Protein AF-A0A355AHK0-F1 (afdb_monomer_lite)

Foldseek 3Di:
DLVVVLVVVVLVVLLVLLLVLLQVCCVVQVVPLVPDDLLVQLVVSLVVSVVCQVPVLVVCVVVVDFGFDPDVVVCVVLVHDRPDGVSVSDDDDPVVSVSSSVSSNSSNVNSNVVNVVVVVVVD

Structure (mmCIF, N/CA/C/O backbone):
data_AF-A0A355AHK0-F1
#
_entry.id   AF-A0A355AHK0-F1
#
loop_
_atom_site.group_PDB
_atom_site.id
_atom_site.type_symbol
_atom_site.label_atom_id
_atom_site.label_alt_id
_atom_site.label_comp_id
_atom_site.label_asym_id
_atom_site.label_entity_id
_atom_site.label_seq_id
_atom_site.pdbx_PDB_ins_code
_atom_site.Cartn_x
_atom_site.Cartn_y
_atom_site.Cartn_z
_atom_site.occupancy
_atom_site.B_iso_or_equiv
_atom_site.auth_seq_id
_atom_site.auth_comp_id
_atom_site.auth_asym_id
_atom_site.auth_atom_id
_atom_site.pdbx_PDB_model_num
ATOM 1 N N . MET A 1 1 ? 14.091 -11.599 -16.253 1.00 60.47 1 MET A N 1
ATOM 2 C CA . MET A 1 1 ? 14.505 -11.401 -14.846 1.00 60.47 1 MET A CA 1
ATOM 3 C C . MET A 1 1 ? 14.131 -9.999 -14.378 1.00 60.47 1 MET A C 1
ATOM 5 O O . MET A 1 1 ? 13.458 -9.869 -13.364 1.00 60.47 1 MET A O 1
ATOM 9 N N . ASP A 1 2 ? 14.444 -8.980 -15.174 1.00 68.19 2 ASP A N 1
ATOM 10 C CA . ASP A 1 2 ? 14.234 -7.554 -14.865 1.00 68.19 2 ASP A CA 1
ATOM 11 C C . ASP A 1 2 ? 12.769 -7.199 -14.562 1.00 68.19 2 ASP A C 1
ATOM 13 O O . ASP A 1 2 ? 12.473 -6.517 -13.586 1.00 68.19 2 ASP A O 1
ATOM 17 N N . LEU A 1 3 ? 11.826 -7.773 -15.318 1.00 71.81 3 LEU A N 1
ATOM 18 C CA . LEU A 1 3 ? 10.391 -7.603 -15.073 1.00 71.81 3 LEU A CA 1
ATOM 19 C C . LEU A 1 3 ? 9.956 -8.104 -13.685 1.00 71.81 3 LEU A C 1
ATOM 21 O O . LEU A 1 3 ? 9.159 -7.466 -13.005 1.00 71.81 3 LEU A O 1
ATOM 25 N N . ILE A 1 4 ? 10.486 -9.256 -13.263 1.00 78.19 4 ILE A N 1
ATOM 26 C CA . ILE A 1 4 ? 10.166 -9.864 -11.966 1.00 78.19 4 ILE A CA 1
ATOM 27 C C . ILE A 1 4 ? 10.700 -8.975 -10.845 1.00 78.19 4 ILE A C 1
ATOM 29 O O . ILE A 1 4 ? 9.992 -8.743 -9.871 1.00 78.19 4 ILE A O 1
ATOM 33 N N . ILE A 1 5 ? 11.910 -8.431 -11.004 1.00 79.56 5 ILE A N 1
ATOM 34 C CA . ILE A 1 5 ? 12.508 -7.499 -10.041 1.00 79.56 5 ILE A CA 1
ATOM 35 C C . ILE A 1 5 ? 11.631 -6.250 -9.892 1.00 79.56 5 ILE A C 1
ATOM 37 O O . ILE A 1 5 ? 11.339 -5.853 -8.765 1.00 79.56 5 ILE A O 1
ATOM 41 N N . LEU A 1 6 ? 11.138 -5.683 -10.999 1.00 79.31 6 LEU A N 1
ATOM 42 C CA . LEU A 1 6 ? 10.240 -4.525 -10.973 1.00 79.31 6 LEU A CA 1
ATOM 43 C C . LEU A 1 6 ? 8.935 -4.820 -10.216 1.00 79.31 6 LEU A C 1
ATOM 45 O O . LEU A 1 6 ? 8.525 -4.037 -9.360 1.00 79.31 6 LEU A O 1
ATOM 49 N N . TYR A 1 7 ? 8.309 -5.974 -10.470 1.00 83.62 7 TYR A N 1
ATOM 50 C CA . TYR A 1 7 ? 7.094 -6.383 -9.758 1.00 83.62 7 TYR A CA 1
ATOM 51 C C . TYR A 1 7 ? 7.339 -6.695 -8.278 1.00 83.62 7 TYR A C 1
ATOM 53 O O . TYR A 1 7 ? 6.515 -6.332 -7.439 1.00 83.62 7 TYR A O 1
ATOM 61 N N . LEU A 1 8 ? 8.457 -7.337 -7.932 1.00 85.38 8 LEU A N 1
ATOM 62 C CA . LEU A 1 8 ? 8.828 -7.599 -6.539 1.00 85.38 8 LEU A CA 1
ATOM 63 C C . LEU A 1 8 ? 9.077 -6.297 -5.777 1.00 85.38 8 LEU A C 1
ATOM 65 O O . LEU A 1 8 ? 8.595 -6.143 -4.655 1.00 85.38 8 LEU A O 1
ATOM 69 N N . PHE A 1 9 ? 9.773 -5.347 -6.401 1.00 84.62 9 PHE A N 1
ATOM 70 C CA . PHE A 1 9 ? 10.002 -4.024 -5.834 1.00 84.62 9 PHE A CA 1
ATOM 71 C C . PHE A 1 9 ? 8.684 -3.274 -5.624 1.00 84.62 9 PHE A C 1
ATOM 73 O O . PHE A 1 9 ? 8.429 -2.754 -4.540 1.00 84.62 9 PHE A O 1
ATOM 80 N N . TYR A 1 10 ? 7.797 -3.303 -6.618 1.00 86.44 10 TYR A N 1
ATOM 81 C CA . TYR A 1 10 ? 6.465 -2.723 -6.504 1.00 86.44 10 TYR A CA 1
ATOM 82 C C . TYR A 1 10 ? 5.650 -3.343 -5.352 1.00 86.44 10 TYR A C 1
ATOM 84 O O . TYR A 1 10 ? 5.115 -2.619 -4.510 1.00 86.44 10 TYR A O 1
ATOM 92 N N . ILE A 1 11 ? 5.598 -4.679 -5.255 1.00 89.69 11 ILE A N 1
ATOM 93 C CA . ILE A 1 11 ? 4.914 -5.379 -4.153 1.00 89.69 11 ILE A CA 1
ATOM 94 C C . ILE A 1 11 ? 5.499 -4.948 -2.806 1.00 89.69 11 ILE A C 1
ATOM 96 O O . ILE A 1 11 ? 4.754 -4.697 -1.859 1.00 89.69 11 ILE A O 1
ATOM 100 N N . TRP A 1 12 ? 6.822 -4.826 -2.717 1.00 90.25 12 TRP A N 1
ATOM 101 C CA . TRP A 1 12 ? 7.500 -4.386 -1.504 1.00 90.25 12 TRP A CA 1
ATOM 102 C C . TRP A 1 12 ? 7.095 -2.961 -1.093 1.00 90.25 12 TRP A C 1
ATOM 104 O O . TRP A 1 12 ? 6.759 -2.739 0.073 1.00 90.25 12 TRP A O 1
ATOM 114 N N . ILE A 1 13 ? 7.016 -2.022 -2.046 1.00 89.94 13 ILE A N 1
ATOM 115 C CA . ILE A 1 13 ? 6.509 -0.661 -1.798 1.00 89.94 13 ILE A CA 1
ATOM 116 C C . ILE A 1 13 ? 5.076 -0.716 -1.254 1.00 89.94 13 ILE A C 1
ATOM 118 O O . ILE A 1 13 ? 4.786 -0.074 -0.239 1.00 89.94 13 ILE A O 1
ATOM 122 N N . VAL A 1 14 ? 4.187 -1.491 -1.885 1.00 92.25 14 VAL A N 1
ATOM 123 C CA . VAL A 1 14 ? 2.790 -1.630 -1.440 1.00 92.25 14 VAL A CA 1
ATOM 124 C C . VAL A 1 14 ? 2.719 -2.179 -0.015 1.00 92.25 14 VAL A C 1
ATOM 126 O O . VAL A 1 14 ? 1.966 -1.650 0.801 1.00 92.25 14 VAL A O 1
ATOM 129 N N . LEU A 1 15 ? 3.506 -3.207 0.313 1.00 94.25 15 LEU A N 1
ATOM 130 C CA . LEU A 1 15 ? 3.514 -3.823 1.644 1.00 94.25 15 LEU A CA 1
ATOM 131 C C . LEU A 1 15 ? 3.957 -2.842 2.736 1.00 94.25 15 LEU A C 1
ATOM 133 O O . LEU A 1 15 ? 3.340 -2.790 3.803 1.00 94.25 15 LEU A O 1
ATOM 137 N N . ILE A 1 16 ? 4.985 -2.038 2.464 1.00 94.25 16 ILE A N 1
ATOM 138 C CA . ILE A 1 16 ? 5.461 -1.012 3.398 1.00 94.25 16 ILE A CA 1
ATOM 139 C C . ILE A 1 16 ? 4.386 0.045 3.636 1.00 94.25 16 ILE A C 1
ATOM 141 O O . ILE A 1 16 ? 4.061 0.354 4.785 1.00 94.25 16 ILE A O 1
ATOM 145 N N . HIS A 1 17 ? 3.785 0.568 2.568 1.00 94.69 17 HIS A N 1
ATOM 146 C CA . HIS A 1 17 ? 2.722 1.561 2.703 1.00 94.69 17 HIS A CA 1
ATOM 147 C C . HIS A 1 17 ? 1.506 0.967 3.411 1.00 94.69 17 HIS A C 1
ATOM 149 O O . HIS A 1 17 ? 0.933 1.616 4.283 1.00 94.69 17 HIS A O 1
ATOM 155 N N . ALA A 1 18 ? 1.159 -0.290 3.127 1.00 96.25 18 ALA A N 1
ATOM 156 C CA . ALA A 1 18 ? 0.078 -0.986 3.806 1.00 96.25 18 ALA A CA 1
ATOM 157 C C . ALA A 1 18 ? 0.327 -1.081 5.319 1.00 96.25 18 ALA A C 1
ATOM 159 O O . ALA A 1 18 ? -0.594 -0.833 6.107 1.00 96.25 18 ALA A O 1
ATOM 160 N N . PHE A 1 19 ? 1.558 -1.380 5.739 1.00 96.50 19 PHE A N 1
ATOM 161 C CA . PHE A 1 19 ? 1.940 -1.367 7.150 1.00 96.50 19 PHE A CA 1
ATOM 162 C C . PHE A 1 19 ? 1.719 0.017 7.775 1.00 96.50 19 PHE A C 1
ATOM 164 O O . PHE A 1 19 ? 0.971 0.138 8.750 1.00 96.50 19 PHE A O 1
ATOM 171 N N . PHE A 1 20 ? 2.307 1.067 7.191 1.00 96.00 20 PHE A N 1
ATOM 172 C CA . PHE A 1 20 ? 2.220 2.425 7.736 1.00 96.00 20 PHE A CA 1
ATOM 173 C C . PHE A 1 20 ? 0.786 2.960 7.762 1.00 96.00 20 PHE A C 1
ATOM 175 O O . PHE A 1 20 ? 0.363 3.520 8.775 1.00 96.00 20 PHE A O 1
ATOM 182 N N . ILE A 1 21 ? 0.013 2.740 6.697 1.00 96.25 21 ILE A N 1
ATOM 183 C CA . ILE A 1 21 ? -1.404 3.112 6.611 1.00 96.25 21 ILE A CA 1
ATOM 184 C C . ILE A 1 21 ? -2.200 2.421 7.720 1.00 96.25 21 ILE A C 1
ATOM 186 O O . ILE A 1 21 ? -2.959 3.077 8.435 1.00 96.25 21 ILE A O 1
ATOM 190 N N . GLY A 1 22 ? -1.999 1.112 7.903 1.00 96.56 22 GLY A N 1
ATOM 191 C CA . GLY A 1 22 ? -2.672 0.337 8.942 1.00 96.56 22 GLY A CA 1
ATOM 192 C C . GLY A 1 22 ? -2.368 0.859 10.345 1.00 96.56 22 GLY A C 1
ATOM 193 O O . GLY A 1 22 ? -3.289 1.170 11.104 1.00 96.56 22 GLY A O 1
ATOM 194 N N . VAL A 1 23 ? -1.083 0.997 10.679 1.00 96.75 23 VAL A N 1
ATOM 195 C CA . VAL A 1 23 ? -0.638 1.478 11.996 1.00 96.75 23 VAL A CA 1
ATOM 196 C C . VAL A 1 23 ? -1.129 2.899 12.265 1.00 96.75 23 VAL A C 1
ATOM 198 O O . VAL A 1 23 ? -1.660 3.164 13.345 1.00 96.75 23 VAL A O 1
ATOM 201 N N . SER A 1 24 ? -1.021 3.799 11.288 1.00 96.75 24 SER A N 1
ATOM 202 C CA . SER A 1 24 ? -1.416 5.204 11.446 1.00 96.75 24 SER A CA 1
ATOM 203 C C . SER A 1 24 ? -2.929 5.336 11.618 1.00 96.75 24 SER A C 1
ATOM 205 O O . SER A 1 24 ? -3.397 5.968 12.566 1.00 96.75 24 SER A O 1
ATOM 207 N N . ALA A 1 25 ? -3.714 4.667 10.767 1.00 96.62 25 ALA A N 1
ATOM 208 C CA . ALA A 1 25 ? -5.171 4.727 10.832 1.00 96.62 25 ALA A CA 1
ATOM 209 C C . ALA A 1 25 ? -5.715 4.174 12.158 1.00 96.62 25 ALA A C 1
ATOM 211 O O . ALA A 1 25 ? -6.635 4.754 12.737 1.00 96.62 25 ALA A O 1
ATOM 212 N N . PHE A 1 26 ? -5.144 3.080 12.672 1.00 97.00 26 PHE A N 1
ATOM 213 C CA . PHE A 1 26 ? -5.556 2.521 13.961 1.00 97.00 26 PHE A CA 1
ATOM 214 C C . PHE A 1 26 ? -5.014 3.299 15.164 1.00 97.00 26 PHE A C 1
ATOM 216 O O . PHE A 1 26 ? -5.692 3.348 16.189 1.00 97.00 26 PHE A O 1
ATOM 223 N N . SER A 1 27 ? -3.863 3.961 15.049 1.00 94.62 27 SER A N 1
ATOM 224 C CA . SER A 1 27 ? -3.375 4.871 16.094 1.00 94.62 27 SER A CA 1
ATOM 225 C C . SER A 1 27 ? -4.304 6.074 16.270 1.00 94.62 27 SER A C 1
ATOM 227 O O . SER A 1 27 ? -4.626 6.437 17.399 1.00 94.62 27 SER A O 1
ATOM 229 N N . ILE A 1 28 ? -4.797 6.647 15.167 1.00 95.94 28 ILE A N 1
ATOM 230 C CA . ILE A 1 28 ? -5.661 7.838 15.201 1.00 95.94 28 ILE A CA 1
ATOM 231 C C . ILE A 1 28 ? -7.127 7.460 15.478 1.00 95.94 28 ILE A C 1
ATOM 233 O O . ILE A 1 28 ? -7.784 8.066 16.324 1.00 95.94 28 ILE A O 1
ATOM 237 N N . TRP A 1 29 ? -7.657 6.436 14.797 1.00 96.81 29 TRP A N 1
ATOM 238 C CA . TRP A 1 29 ? -9.091 6.105 14.806 1.00 96.81 29 TRP A CA 1
ATOM 239 C C . TRP A 1 29 ? -9.422 4.698 15.324 1.00 96.81 29 TRP A C 1
ATOM 241 O O . TRP A 1 29 ? -10.552 4.235 15.147 1.00 96.81 29 TRP A O 1
ATOM 251 N N . GLY A 1 30 ? -8.497 4.004 15.995 1.00 93.44 30 GLY A N 1
ATOM 252 C CA . GLY A 1 30 ? -8.651 2.592 16.380 1.00 93.44 30 GLY A CA 1
ATOM 253 C C . GLY A 1 30 ? -9.953 2.258 17.118 1.00 93.44 30 GLY A C 1
ATOM 254 O O . GLY A 1 30 ? -10.629 1.293 16.754 1.00 93.44 30 GLY A O 1
ATOM 255 N N . LYS A 1 31 ? -10.386 3.104 18.070 1.00 93.75 31 LYS A N 1
ATOM 256 C CA . LYS A 1 31 ? -11.664 2.933 18.803 1.00 93.75 31 LYS A CA 1
ATOM 257 C C . LYS A 1 31 ? -12.874 2.880 17.865 1.00 93.75 31 LYS A C 1
ATOM 259 O O . LYS A 1 31 ? -13.801 2.102 18.086 1.00 93.75 31 LYS A O 1
ATOM 264 N N . THR A 1 32 ? -12.869 3.714 16.829 1.00 95.19 32 THR A N 1
ATOM 265 C CA . THR A 1 32 ? -13.949 3.818 15.842 1.00 95.19 32 THR A CA 1
ATOM 266 C C . THR A 1 32 ? -13.852 2.701 14.808 1.00 95.19 32 THR A C 1
ATOM 268 O O . THR A 1 32 ? -14.869 2.105 14.452 1.00 95.19 32 THR A O 1
ATOM 271 N N . LEU A 1 33 ? -12.641 2.384 14.344 1.00 94.62 33 LEU A N 1
ATOM 272 C CA . LEU A 1 33 ? -12.408 1.372 13.312 1.00 94.62 33 LEU A CA 1
ATOM 273 C C . LEU A 1 33 ? -12.741 -0.046 13.791 1.00 94.62 33 LEU A C 1
ATOM 275 O O . LEU A 1 33 ? -13.295 -0.823 13.019 1.00 94.62 33 LEU A O 1
ATOM 279 N N . ILE A 1 34 ? -12.494 -0.375 15.063 1.00 93.62 34 ILE A N 1
ATOM 280 C CA . ILE A 1 34 ? -12.828 -1.698 15.626 1.00 93.62 34 ILE A CA 1
ATOM 281 C C . ILE A 1 34 ? -14.336 -1.957 15.662 1.00 93.62 34 ILE A C 1
ATOM 283 O O . ILE A 1 34 ? -14.761 -3.100 15.514 1.00 93.62 34 ILE A O 1
ATOM 287 N N . LYS A 1 35 ? -15.145 -0.907 15.833 1.00 93.56 35 LYS A N 1
ATOM 288 C CA . LYS A 1 35 ? -16.611 -1.015 15.861 1.00 93.56 35 LYS A CA 1
ATOM 289 C C . LYS A 1 35 ? -17.227 -1.144 14.465 1.00 93.56 35 LYS A C 1
ATOM 291 O O . LYS A 1 35 ? -18.413 -1.442 14.349 1.00 93.56 35 LYS A O 1
ATOM 296 N N . LYS A 1 36 ? -16.461 -0.890 13.399 1.00 94.38 36 LYS A N 1
ATOM 297 C CA . LYS A 1 36 ? -16.932 -1.007 12.014 1.00 94.38 36 LYS A CA 1
ATOM 298 C C . LYS A 1 36 ? -16.720 -2.428 11.487 1.00 94.38 36 LYS A C 1
ATOM 300 O O . LYS A 1 36 ? -15.802 -3.139 11.884 1.00 94.38 36 LYS A O 1
ATOM 305 N N . THR A 1 37 ? -17.555 -2.828 10.530 1.00 95.25 37 THR A N 1
ATOM 306 C CA . THR A 1 37 ? -17.398 -4.092 9.797 1.00 95.25 37 THR A CA 1
ATOM 307 C C . THR A 1 37 ? -16.056 -4.130 9.066 1.00 95.25 37 THR A C 1
ATOM 309 O O . THR A 1 37 ? -15.718 -3.159 8.385 1.00 95.25 37 THR A O 1
ATOM 312 N N . ALA A 1 38 ? -15.340 -5.256 9.143 1.00 93.69 38 ALA A N 1
ATOM 313 C CA . ALA A 1 38 ? -13.986 -5.404 8.598 1.00 93.69 38 ALA A CA 1
ATOM 314 C C . ALA A 1 38 ? -13.871 -4.962 7.130 1.00 93.69 38 ALA A C 1
ATOM 316 O O . ALA A 1 38 ? -12.998 -4.167 6.804 1.00 93.69 38 ALA A O 1
ATOM 317 N N . TRP A 1 39 ? -14.803 -5.388 6.273 1.00 95.75 39 TRP A N 1
ATOM 318 C CA . TRP A 1 39 ? -14.825 -5.039 4.848 1.00 95.75 39 TRP A CA 1
ATOM 319 C C . TRP A 1 39 ? -14.801 -3.517 4.597 1.00 95.75 39 TRP A C 1
ATOM 321 O O . TRP A 1 39 ? -14.021 -3.037 3.780 1.00 95.75 39 TRP A O 1
ATOM 331 N N . LYS A 1 40 ? -15.594 -2.739 5.352 1.00 96.06 40 LYS A N 1
ATOM 332 C CA . LYS A 1 40 ? -15.642 -1.271 5.216 1.00 96.06 40 LYS A CA 1
ATOM 333 C C . LYS A 1 40 ? -14.308 -0.628 5.587 1.00 96.06 40 LYS A C 1
ATOM 335 O O . LYS A 1 40 ? -13.909 0.351 4.968 1.00 96.06 40 LYS A O 1
ATOM 340 N N . VAL A 1 41 ? -13.628 -1.167 6.600 1.00 96.31 41 VAL A N 1
ATOM 341 C CA . VAL A 1 41 ? -12.303 -0.682 7.005 1.00 96.31 41 VAL A CA 1
ATOM 342 C C . VAL A 1 41 ? -11.264 -1.045 5.948 1.00 96.31 41 VAL A C 1
ATOM 344 O O . VAL A 1 41 ? -10.472 -0.192 5.578 1.00 96.31 41 VAL A O 1
ATOM 347 N N . ILE A 1 42 ? -11.307 -2.265 5.411 1.00 97.19 42 ILE A N 1
ATOM 348 C CA . ILE A 1 42 ? -10.403 -2.713 4.342 1.00 97.19 42 ILE A CA 1
ATOM 349 C C . ILE A 1 42 ? -10.515 -1.800 3.120 1.00 97.19 42 ILE A C 1
ATOM 351 O O . ILE A 1 42 ? -9.490 -1.322 2.638 1.00 97.19 42 ILE A O 1
ATOM 355 N N . LEU A 1 43 ? -11.732 -1.487 2.663 1.00 96.25 43 LEU A N 1
ATOM 356 C CA . LEU A 1 43 ? -11.914 -0.526 1.573 1.00 96.25 43 LEU A CA 1
ATOM 357 C C . LEU A 1 43 ? -11.336 0.844 1.889 1.00 96.25 43 LEU A C 1
ATOM 359 O O . LEU A 1 43 ? -10.639 1.419 1.059 1.00 96.25 43 LEU A O 1
ATOM 363 N N . LEU A 1 44 ? -11.630 1.368 3.079 1.00 96.38 44 LEU A N 1
ATOM 364 C CA . LEU A 1 44 ? -11.141 2.676 3.491 1.00 96.38 44 LEU A CA 1
ATOM 365 C C . LEU A 1 44 ? -9.607 2.725 3.458 1.00 96.38 44 LEU A C 1
ATOM 367 O O . LEU A 1 44 ? -9.044 3.706 2.989 1.00 96.38 44 LEU A O 1
ATOM 371 N N . LEU A 1 45 ? -8.939 1.659 3.912 1.00 95.88 45 LEU A N 1
ATOM 372 C CA . LEU A 1 45 ? -7.476 1.542 3.896 1.00 95.88 45 LEU A CA 1
ATOM 373 C C . LEU A 1 45 ? -6.912 1.254 2.495 1.00 95.88 45 LEU A C 1
ATOM 375 O O . LEU A 1 45 ? -5.740 1.514 2.247 1.00 95.88 45 LEU A O 1
ATOM 379 N N . THR A 1 46 ? -7.737 0.764 1.570 1.00 95.38 46 THR A N 1
ATOM 380 C CA . THR A 1 46 ? -7.358 0.541 0.167 1.00 95.38 46 THR A CA 1
ATOM 381 C C . THR A 1 46 ? -7.237 1.862 -0.594 1.00 95.38 46 THR A C 1
ATOM 383 O O . THR A 1 46 ? -6.360 2.001 -1.437 1.00 95.38 46 THR A O 1
ATOM 386 N N . ILE A 1 47 ? -8.061 2.864 -0.274 1.00 93.75 47 ILE A N 1
ATOM 387 C CA . ILE A 1 47 ? -8.040 4.183 -0.933 1.00 93.75 47 ILE A CA 1
ATOM 388 C C . ILE A 1 47 ? -6.632 4.818 -0.941 1.00 93.75 47 ILE A C 1
ATOM 390 O O . ILE A 1 47 ? -6.134 5.110 -2.027 1.00 93.75 47 ILE A O 1
ATOM 394 N N . PRO A 1 48 ? -5.938 5.007 0.200 1.00 92.69 48 PRO A N 1
ATOM 395 C CA . PRO A 1 48 ? -4.582 5.563 0.202 1.00 92.69 48 PRO A CA 1
ATOM 396 C C . PRO A 1 48 ? -3.547 4.678 -0.513 1.00 92.69 48 PRO A C 1
ATOM 398 O O . PRO A 1 48 ? -2.557 5.203 -1.015 1.00 92.69 48 PRO A O 1
ATOM 401 N N . LEU A 1 49 ? -3.776 3.363 -0.613 1.00 92.19 49 LEU A N 1
ATOM 402 C CA . LEU A 1 49 ? -2.933 2.471 -1.417 1.00 92.19 49 LEU A CA 1
ATOM 403 C C . LEU A 1 49 ? -3.153 2.665 -2.917 1.00 92.19 49 LEU A C 1
ATOM 405 O O . LEU A 1 49 ? -2.198 2.577 -3.671 1.00 92.19 49 LEU A O 1
ATOM 409 N N . VAL A 1 50 ? -4.367 2.992 -3.359 1.00 90.88 50 VAL A N 1
ATOM 410 C CA . VAL A 1 50 ? -4.604 3.389 -4.756 1.00 90.88 50 VAL A CA 1
ATOM 411 C C . VAL A 1 50 ? -3.880 4.700 -5.060 1.00 90.88 50 VAL A C 1
ATOM 413 O O . VAL A 1 50 ? -3.299 4.845 -6.132 1.00 90.88 50 VAL A O 1
ATOM 416 N N . PHE A 1 51 ? -3.851 5.637 -4.105 1.00 89.38 51 PHE A N 1
ATOM 417 C CA . PHE A 1 51 ? -3.108 6.887 -4.272 1.00 89.38 51 PHE A CA 1
ATOM 418 C C . PHE A 1 51 ? -1.599 6.679 -4.459 1.00 89.38 51 PHE A C 1
ATOM 420 O O . PHE A 1 51 ? -0.974 7.507 -5.119 1.00 89.38 51 PHE A O 1
ATOM 427 N N . LEU A 1 52 ? -1.034 5.574 -3.949 1.00 87.44 52 LEU A N 1
ATOM 428 C CA . LEU A 1 52 ? 0.368 5.189 -4.154 1.00 87.44 52 LEU A CA 1
ATOM 429 C C . LEU A 1 52 ? 0.769 5.256 -5.627 1.00 87.44 52 LEU A C 1
ATOM 431 O O . LEU A 1 52 ? 1.834 5.782 -5.938 1.00 87.44 52 LEU A O 1
ATOM 435 N N . GLU A 1 53 ? -0.105 4.800 -6.526 1.00 82.38 53 GLU A N 1
ATOM 436 C CA . GLU A 1 53 ? 0.141 4.736 -7.976 1.00 82.38 53 GLU A CA 1
ATOM 437 C C . GLU A 1 53 ? 0.463 6.073 -8.616 1.00 82.38 53 GLU A C 1
ATOM 439 O O . GLU A 1 53 ? 1.200 6.134 -9.596 1.00 82.38 53 GLU A O 1
ATOM 444 N N . PHE A 1 54 ? -0.041 7.158 -8.041 1.00 83.38 54 PHE A N 1
ATOM 445 C CA . PHE A 1 54 ? 0.169 8.481 -8.604 1.00 83.38 54 PHE A CA 1
ATOM 446 C C . PHE A 1 54 ? 1.495 9.111 -8.171 1.00 83.38 54 PHE A C 1
ATOM 448 O O . PHE A 1 54 ? 1.932 10.064 -8.810 1.00 83.38 54 PHE A O 1
ATOM 455 N N . TYR A 1 55 ? 2.148 8.605 -7.117 1.00 85.00 55 TYR A N 1
ATOM 456 C CA . TYR A 1 55 ? 3.368 9.225 -6.585 1.00 85.00 55 TYR A CA 1
ATOM 457 C C . TYR A 1 55 ? 4.579 8.300 -6.470 1.00 85.00 55 TYR A C 1
ATOM 459 O O . TYR A 1 55 ? 5.698 8.813 -6.409 1.00 85.00 55 TYR A O 1
ATOM 467 N N . TRP A 1 56 ? 4.423 6.971 -6.474 1.00 84.25 56 TRP A N 1
ATOM 468 C CA . TRP A 1 56 ? 5.579 6.084 -6.300 1.00 84.25 56 TRP A CA 1
ATOM 469 C C . TRP A 1 56 ? 6.549 6.157 -7.489 1.00 84.25 56 TRP A C 1
ATOM 471 O O . TRP A 1 56 ? 7.754 6.190 -7.262 1.00 84.25 56 TRP A O 1
ATOM 481 N N . ILE A 1 57 ? 6.058 6.270 -8.733 1.00 83.31 57 ILE A N 1
ATOM 482 C CA . ILE A 1 57 ? 6.921 6.418 -9.921 1.00 83.31 57 ILE A CA 1
ATOM 483 C C . ILE A 1 57 ? 7.745 7.717 -9.838 1.00 83.31 57 ILE A C 1
ATOM 485 O O . ILE A 1 57 ? 8.974 7.628 -9.892 1.00 83.31 57 ILE A O 1
ATOM 489 N N . PRO A 1 58 ? 7.144 8.915 -9.645 1.00 82.25 58 PRO A N 1
ATOM 490 C CA . PRO A 1 58 ? 7.913 10.138 -9.401 1.00 82.25 58 PRO A CA 1
ATOM 491 C C . PRO A 1 58 ? 8.924 10.009 -8.256 1.00 82.25 58 PRO A C 1
ATOM 493 O O . PRO A 1 58 ? 10.049 10.488 -8.370 1.00 82.25 58 PRO A O 1
ATOM 496 N N . PHE A 1 59 ? 8.551 9.337 -7.166 1.00 83.25 59 PHE A N 1
ATOM 497 C CA . PHE A 1 59 ? 9.427 9.158 -6.012 1.00 83.25 59 PHE A CA 1
ATOM 498 C C . PHE A 1 59 ? 10.647 8.280 -6.330 1.00 83.25 59 PHE A C 1
ATOM 500 O O . PHE A 1 59 ? 11.778 8.654 -6.032 1.00 83.25 59 PHE A O 1
ATOM 507 N N . VAL A 1 60 ? 10.440 7.144 -6.997 1.00 81.19 60 VAL A N 1
ATOM 508 C CA . VAL A 1 60 ? 11.511 6.223 -7.411 1.00 81.19 60 VAL A CA 1
ATOM 509 C C . VAL A 1 60 ? 12.455 6.885 -8.422 1.00 81.19 60 VAL A C 1
ATOM 511 O O . VAL A 1 60 ? 13.667 6.679 -8.349 1.00 81.19 60 VAL A O 1
ATOM 514 N N . LYS A 1 61 ? 11.932 7.766 -9.288 1.00 79.25 61 LYS A N 1
ATOM 515 C CA . LYS A 1 61 ? 12.750 8.617 -10.170 1.00 79.25 61 LYS A CA 1
ATOM 516 C C . LYS A 1 61 ? 13.650 9.576 -9.396 1.00 79.25 61 LYS A C 1
ATOM 518 O O . LYS A 1 61 ? 14.827 9.688 -9.725 1.00 79.25 61 LYS A O 1
ATOM 523 N N . ILE A 1 62 ? 13.120 10.249 -8.370 1.00 84.44 62 ILE A N 1
ATOM 524 C CA . ILE A 1 62 ? 13.903 11.161 -7.514 1.00 84.44 62 ILE A CA 1
ATOM 525 C C . ILE A 1 62 ? 15.031 10.406 -6.801 1.00 84.44 62 ILE A C 1
ATOM 527 O O . ILE A 1 62 ? 16.126 10.939 -6.652 1.00 84.44 62 ILE A O 1
ATOM 531 N N . LEU A 1 63 ? 14.793 9.152 -6.412 1.00 82.81 63 LEU A N 1
ATOM 532 C CA . LEU A 1 63 ? 15.814 8.287 -5.814 1.00 82.81 63 LEU A CA 1
ATOM 533 C C . LEU A 1 63 ? 16.878 7.796 -6.814 1.00 82.81 63 LEU A C 1
ATOM 535 O O . LEU A 1 63 ? 17.798 7.086 -6.414 1.00 82.81 63 LEU A O 1
ATOM 539 N N . GLY A 1 64 ? 16.769 8.154 -8.097 1.00 81.31 64 GLY A N 1
ATOM 540 C CA . GLY A 1 64 ? 17.723 7.764 -9.134 1.00 81.31 64 GLY A CA 1
ATOM 541 C C . GLY A 1 64 ? 17.649 6.286 -9.515 1.00 81.31 64 GLY A C 1
ATOM 542 O O . GLY A 1 64 ? 18.581 5.768 -10.126 1.00 81.31 64 GLY A O 1
ATOM 543 N N . PHE A 1 65 ? 16.566 5.589 -9.163 1.00 80.12 65 PHE A N 1
ATOM 544 C CA . PHE A 1 65 ? 16.413 4.182 -9.511 1.00 80.12 65 PHE A CA 1
ATOM 545 C C . PHE A 1 65 ? 16.075 4.051 -10.999 1.00 80.12 65 PHE A C 1
ATOM 547 O O . PHE A 1 65 ? 15.047 4.537 -11.480 1.00 80.12 65 PHE A O 1
ATOM 554 N N . GLN A 1 66 ? 16.964 3.390 -11.731 1.00 82.00 66 GLN A N 1
ATOM 555 C CA . GLN A 1 66 ? 16.839 3.154 -13.161 1.00 82.00 66 GLN A CA 1
ATOM 556 C C . GLN A 1 66 ? 16.952 1.656 -13.420 1.00 82.00 66 GLN A C 1
ATOM 558 O O . GLN A 1 66 ? 17.860 1.003 -12.905 1.00 82.00 66 GLN A O 1
ATOM 563 N N . LEU A 1 67 ? 16.020 1.116 -14.202 1.00 82.19 67 LEU A N 1
ATOM 564 C CA . LEU A 1 67 ? 16.011 -0.288 -14.587 1.00 82.19 67 LEU A CA 1
ATOM 565 C C . LEU A 1 67 ? 15.948 -0.371 -16.109 1.00 82.19 67 LEU A C 1
ATOM 567 O O . LEU A 1 67 ? 14.918 -0.067 -16.703 1.00 82.19 67 LEU A O 1
ATOM 571 N N . TYR A 1 68 ? 17.045 -0.794 -16.724 1.00 85.06 68 TYR A N 1
ATOM 572 C CA . TYR A 1 68 ? 17.137 -1.021 -18.164 1.00 85.06 68 TYR A CA 1
ATOM 573 C C . TYR A 1 68 ? 17.100 -2.521 -18.458 1.00 85.06 68 TYR A C 1
ATOM 575 O O . TYR A 1 68 ? 17.360 -3.340 -17.572 1.00 85.06 68 TYR A O 1
ATOM 583 N N . THR A 1 69 ? 16.768 -2.889 -19.693 1.00 83.12 69 THR A N 1
ATOM 584 C CA . THR A 1 69 ? 16.859 -4.275 -20.156 1.00 83.12 69 THR A CA 1
ATOM 585 C C . THR A 1 69 ? 17.384 -4.319 -21.580 1.00 83.12 69 THR A C 1
ATOM 587 O O . THR A 1 69 ? 16.949 -3.550 -22.433 1.00 83.12 69 THR A O 1
ATOM 590 N N . ASP A 1 70 ? 18.276 -5.270 -21.837 1.00 86.00 70 ASP A N 1
ATOM 591 C CA . ASP A 1 70 ? 18.739 -5.608 -23.184 1.00 86.00 70 ASP A CA 1
ATOM 592 C C . ASP A 1 70 ? 18.007 -6.844 -23.731 1.00 86.00 70 ASP A C 1
ATOM 594 O O . ASP A 1 70 ? 18.360 -7.374 -24.784 1.00 86.00 70 ASP A O 1
ATOM 598 N N . ASN A 1 71 ? 16.994 -7.349 -23.011 1.00 86.62 71 ASN A N 1
ATOM 599 C CA . ASN A 1 71 ? 16.248 -8.526 -23.435 1.00 86.62 71 ASN A CA 1
ATOM 600 C C . ASN A 1 71 ? 15.310 -8.170 -24.608 1.00 86.62 71 ASN A C 1
ATOM 602 O O . ASN A 1 71 ? 14.322 -7.458 -24.395 1.00 86.62 71 ASN A O 1
ATOM 606 N N . PRO A 1 72 ? 15.538 -8.714 -25.819 1.00 87.00 72 PRO A N 1
ATOM 607 C CA . PRO A 1 72 ? 14.769 -8.351 -27.006 1.00 87.00 72 PRO A CA 1
ATOM 608 C C . PRO A 1 72 ? 13.280 -8.707 -26.893 1.00 87.00 72 PRO A C 1
ATOM 610 O O . PRO A 1 72 ? 12.444 -7.984 -27.428 1.00 87.00 72 PRO A O 1
ATOM 613 N N . GLU A 1 73 ? 12.915 -9.760 -26.155 1.00 86.00 73 GLU A N 1
ATOM 614 C CA . GLU A 1 73 ? 11.508 -10.123 -25.934 1.00 86.00 73 GLU A CA 1
ATOM 615 C C . GLU A 1 73 ? 10.775 -9.059 -25.111 1.00 86.00 73 GLU A C 1
ATOM 617 O O . GLU A 1 73 ? 9.621 -8.735 -25.393 1.00 86.00 73 GLU A O 1
ATOM 622 N N . LEU A 1 74 ? 11.448 -8.483 -24.109 1.00 80.88 74 LEU A N 1
ATOM 623 C CA . LEU A 1 74 ? 10.887 -7.413 -23.285 1.00 80.88 74 LEU A CA 1
ATOM 624 C C . LEU A 1 74 ? 10.796 -6.099 -24.058 1.00 80.88 74 LEU A C 1
ATOM 626 O O . LEU A 1 74 ? 9.777 -5.414 -23.957 1.00 80.88 74 LEU A O 1
ATOM 630 N N . LEU A 1 75 ? 11.819 -5.783 -24.855 1.00 85.81 75 LEU A N 1
ATOM 631 C CA . LEU A 1 75 ? 11.814 -4.615 -25.735 1.00 85.81 75 LEU A CA 1
ATOM 632 C C . LEU A 1 75 ? 10.637 -4.665 -26.717 1.00 85.81 75 LEU A C 1
ATOM 634 O O . LEU A 1 75 ? 9.905 -3.686 -26.857 1.00 85.81 75 LEU A O 1
ATOM 638 N N . VAL A 1 76 ? 10.374 -5.832 -27.312 1.00 86.31 76 VAL A N 1
ATOM 639 C CA . VAL A 1 76 ? 9.212 -6.047 -28.189 1.00 86.31 76 VAL A CA 1
ATOM 640 C C . VAL A 1 76 ? 7.896 -5.998 -27.405 1.00 86.31 76 VAL A C 1
ATOM 642 O O . VAL A 1 76 ? 6.968 -5.311 -27.828 1.00 86.31 76 VAL A O 1
ATOM 645 N N . TYR A 1 77 ? 7.798 -6.673 -26.253 1.00 83.44 77 TYR A N 1
ATOM 646 C CA . TYR A 1 77 ? 6.569 -6.713 -25.444 1.00 83.44 77 TYR A CA 1
ATOM 647 C C . TYR A 1 77 ? 6.112 -5.322 -24.986 1.00 83.44 77 TYR A C 1
ATOM 649 O O . TYR A 1 77 ? 4.913 -5.033 -24.974 1.00 83.44 77 TYR A O 1
ATOM 657 N N . PHE A 1 78 ? 7.054 -4.454 -24.614 1.00 80.38 78 PHE A N 1
ATOM 658 C CA . PHE A 1 78 ? 6.757 -3.076 -24.227 1.00 80.38 78 PHE A CA 1
ATOM 659 C C . PHE A 1 78 ? 6.812 -2.071 -25.378 1.00 80.38 78 PHE A C 1
ATOM 661 O O . PHE A 1 78 ? 6.473 -0.908 -25.158 1.00 80.38 78 PHE A O 1
ATOM 668 N N . ASN A 1 79 ? 7.195 -2.508 -26.581 1.00 85.44 79 ASN A N 1
ATOM 669 C CA . ASN A 1 79 ? 7.434 -1.660 -27.746 1.00 85.44 79 ASN A CA 1
ATOM 670 C C . ASN A 1 79 ? 8.376 -0.483 -27.418 1.00 85.44 79 ASN A C 1
ATOM 672 O O . ASN A 1 79 ? 8.001 0.686 -27.522 1.00 85.44 79 ASN A O 1
ATOM 676 N N . THR A 1 80 ? 9.575 -0.815 -26.940 1.00 85.75 80 THR A N 1
ATOM 677 C CA . THR A 1 80 ? 10.553 0.123 -26.378 1.00 85.75 80 THR A CA 1
ATOM 678 C C . THR A 1 80 ? 11.990 -0.246 -26.774 1.00 85.75 80 THR A C 1
ATOM 680 O O . THR A 1 80 ? 12.206 -1.268 -27.424 1.00 85.75 80 THR A O 1
ATOM 683 N N . ASP A 1 81 ? 12.970 0.582 -26.404 1.00 89.19 81 ASP A N 1
ATOM 684 C CA . ASP A 1 81 ? 14.400 0.358 -26.652 1.00 89.19 81 ASP A CA 1
ATOM 685 C C . ASP A 1 81 ? 15.188 0.150 -25.346 1.00 89.19 81 ASP A C 1
ATOM 687 O O . ASP A 1 81 ? 14.662 0.316 -24.243 1.00 89.19 81 ASP A O 1
ATOM 691 N N . SER A 1 82 ? 16.464 -0.229 -25.463 1.00 84.25 82 SER A N 1
ATOM 692 C CA . SER A 1 82 ? 17.333 -0.492 -24.307 1.00 84.25 82 SER A CA 1
ATOM 693 C C . SER A 1 82 ? 17.694 0.760 -23.500 1.00 84.25 82 SER A C 1
ATOM 695 O O . SER A 1 82 ? 18.194 0.645 -22.382 1.00 84.25 82 SER A O 1
ATOM 697 N N . GLN A 1 83 ? 17.426 1.959 -24.027 1.00 85.75 83 GLN A N 1
ATOM 698 C CA . GLN A 1 83 ? 17.659 3.225 -23.324 1.00 85.75 83 GLN A CA 1
ATOM 699 C C . GLN A 1 83 ? 16.448 3.656 -22.493 1.00 85.75 83 GLN A C 1
ATOM 701 O O . GLN A 1 83 ? 16.538 4.592 -21.696 1.00 85.75 83 GLN A O 1
ATOM 706 N N . THR A 1 84 ? 15.313 2.977 -22.645 1.00 83.62 84 THR A N 1
ATOM 707 C CA . THR A 1 84 ? 14.098 3.313 -21.918 1.00 83.62 84 THR A CA 1
ATOM 708 C C . THR A 1 84 ? 14.105 2.685 -20.527 1.00 83.62 84 THR A C 1
ATOM 710 O O . THR A 1 84 ? 14.252 1.475 -20.357 1.00 83.62 84 THR A O 1
ATOM 713 N N . ASN A 1 85 ? 13.894 3.512 -19.501 1.00 84.00 85 ASN A N 1
ATOM 714 C CA . ASN A 1 85 ? 13.746 3.037 -18.129 1.00 84.00 85 ASN A CA 1
ATOM 715 C C . ASN A 1 85 ? 12.427 2.258 -17.980 1.00 84.00 85 ASN A C 1
ATOM 717 O O . ASN A 1 85 ? 11.341 2.827 -18.100 1.00 84.00 85 ASN A O 1
ATOM 721 N N . LEU A 1 86 ? 12.509 0.967 -17.658 1.00 81.62 86 LEU A N 1
ATOM 722 C CA . LEU A 1 86 ? 11.353 0.082 -17.491 1.00 81.62 86 LEU A CA 1
ATOM 723 C C . LEU A 1 86 ? 10.384 0.546 -16.394 1.00 81.62 86 LEU A C 1
ATOM 725 O O . LEU A 1 86 ? 9.195 0.229 -16.457 1.00 81.62 86 LEU A O 1
ATOM 729 N N . VAL A 1 87 ? 10.861 1.310 -15.405 1.00 81.12 87 VAL A N 1
ATOM 730 C CA . VAL A 1 87 ? 10.013 1.904 -14.356 1.00 81.12 87 VAL A CA 1
ATOM 731 C C . VAL A 1 87 ? 8.963 2.841 -14.963 1.00 81.12 87 VAL A C 1
ATOM 733 O O . VAL A 1 87 ? 7.824 2.873 -14.501 1.00 81.12 87 VAL A O 1
ATOM 736 N N . ASP A 1 88 ? 9.310 3.544 -16.041 1.00 78.94 88 ASP A N 1
ATOM 737 C CA . ASP A 1 88 ? 8.442 4.527 -16.705 1.00 78.94 88 ASP A CA 1
ATOM 738 C C . ASP A 1 88 ? 7.332 3.864 -17.519 1.00 78.94 88 ASP A C 1
ATOM 740 O O . ASP A 1 88 ? 6.303 4.472 -17.820 1.00 78.94 88 ASP A O 1
ATOM 744 N N . LEU A 1 89 ? 7.536 2.594 -17.861 1.00 78.88 89 LEU A N 1
ATOM 745 C CA . LEU A 1 89 ? 6.589 1.776 -18.605 1.00 78.88 89 LEU A CA 1
ATOM 746 C C . LEU A 1 89 ? 5.589 1.077 -17.677 1.00 78.88 89 LEU A C 1
ATOM 748 O O . LEU A 1 89 ? 4.621 0.471 -18.153 1.00 78.88 89 LEU A O 1
ATOM 752 N N . PHE A 1 90 ? 5.786 1.171 -16.357 1.00 78.19 90 PHE A N 1
ATOM 753 C CA . PHE A 1 90 ? 4.873 0.598 -15.385 1.00 78.19 90 PHE A CA 1
ATOM 754 C C . PHE A 1 90 ? 3.560 1.384 -15.369 1.00 78.19 90 PHE A C 1
ATOM 756 O O . PHE A 1 90 ? 3.516 2.582 -15.099 1.00 78.19 90 PHE A O 1
ATOM 763 N N . LYS A 1 91 ? 2.463 0.697 -15.686 1.00 75.69 91 LYS A N 1
ATOM 764 C CA . LYS A 1 91 ? 1.120 1.279 -15.744 1.00 75.69 91 LYS A CA 1
ATOM 765 C C . LYS A 1 91 ? 0.175 0.503 -14.851 1.00 75.69 91 LYS A C 1
ATOM 767 O O . LYS A 1 91 ? 0.247 -0.727 -14.780 1.00 75.69 91 LYS A O 1
ATOM 772 N N . LEU A 1 92 ? -0.785 1.224 -14.275 1.00 74.75 92 LEU A N 1
ATOM 773 C CA . LEU A 1 92 ? -1.898 0.624 -13.561 1.00 74.75 92 LEU A CA 1
ATOM 774 C C . LEU A 1 92 ? -2.634 -0.366 -14.478 1.00 74.75 92 LEU A C 1
ATOM 776 O O . LEU A 1 92 ? -3.162 -0.018 -15.533 1.00 74.75 92 LEU A O 1
ATOM 780 N N . ARG A 1 93 ? -2.685 -1.617 -14.040 1.00 81.44 93 ARG A N 1
ATOM 781 C CA . ARG A 1 93 ? -3.505 -2.695 -14.619 1.00 81.44 93 ARG A CA 1
AT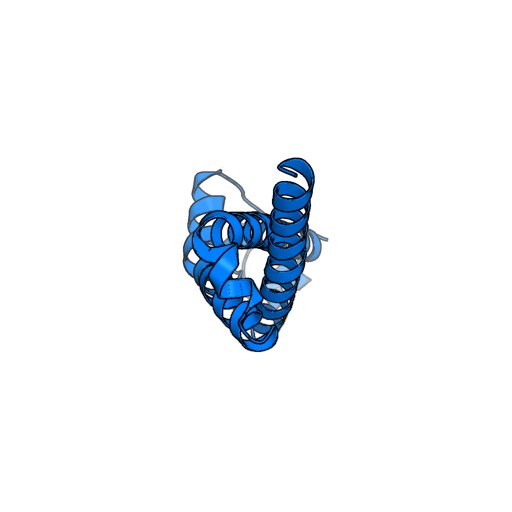OM 782 C C . ARG A 1 93 ? -4.518 -3.177 -13.591 1.00 81.44 93 ARG A C 1
ATOM 784 O O . ARG A 1 93 ? -4.260 -3.062 -12.398 1.00 81.44 93 ARG A O 1
ATOM 791 N N . TRP A 1 94 ? -5.592 -3.825 -14.037 1.00 78.62 94 TRP A N 1
ATOM 792 C CA . TRP A 1 94 ? -6.619 -4.416 -13.165 1.00 78.62 94 TRP A CA 1
ATOM 793 C C . TRP A 1 94 ? -6.057 -5.288 -12.030 1.00 78.62 94 TRP A C 1
ATOM 795 O O . TRP A 1 94 ? -6.579 -5.256 -10.920 1.00 78.62 94 TRP A O 1
ATOM 805 N N . LEU A 1 95 ? -4.945 -5.995 -12.268 1.00 83.06 95 LEU A N 1
ATOM 806 C CA . LEU A 1 95 ? -4.256 -6.789 -11.246 1.00 83.06 95 LEU A CA 1
ATOM 807 C C . LEU A 1 95 ? -3.801 -5.953 -10.030 1.00 83.06 95 LEU A C 1
ATOM 809 O O . LEU A 1 95 ? -3.828 -6.445 -8.907 1.00 83.06 95 LEU A O 1
ATOM 813 N N . HIS A 1 96 ? -3.442 -4.683 -10.224 1.00 86.19 96 HIS A N 1
ATOM 814 C CA . HIS A 1 96 ? -2.991 -3.795 -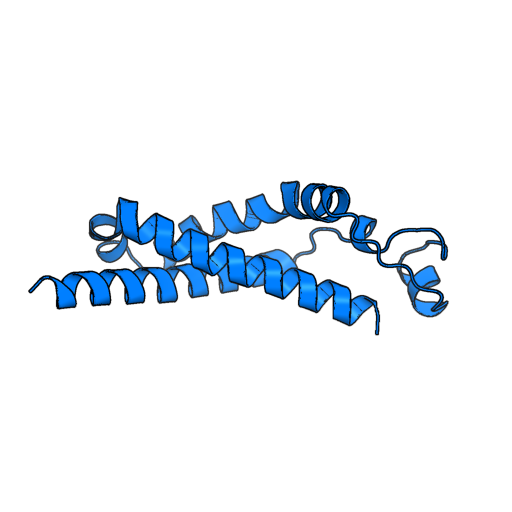9.148 1.00 86.19 96 HIS A CA 1
ATOM 815 C C . HIS A 1 96 ? -4.131 -3.458 -8.185 1.00 86.19 96 HIS A C 1
ATOM 817 O O . HIS A 1 96 ? -3.909 -3.391 -6.982 1.00 86.19 96 HIS A O 1
ATOM 823 N N . LEU A 1 97 ? -5.377 -3.369 -8.669 1.00 87.25 97 LEU A N 1
ATOM 824 C CA . LEU A 1 97 ? -6.541 -3.200 -7.791 1.00 87.25 97 LEU A CA 1
ATOM 825 C C . LEU A 1 97 ? -6.686 -4.373 -6.815 1.00 87.25 97 LEU A C 1
ATOM 827 O O . LEU A 1 97 ? -6.998 -4.170 -5.642 1.00 87.25 97 LEU A O 1
ATOM 831 N N . PHE A 1 98 ? -6.411 -5.595 -7.277 1.00 90.88 98 PHE A N 1
ATOM 832 C CA . PHE A 1 98 ? -6.400 -6.771 -6.411 1.00 90.88 98 PHE A CA 1
ATOM 833 C C . PHE A 1 98 ? -5.254 -6.711 -5.393 1.00 90.88 98 PHE A C 1
ATOM 835 O O . PHE A 1 98 ? -5.468 -6.974 -4.208 1.00 90.88 98 PHE A O 1
ATOM 842 N N . VAL A 1 99 ? -4.064 -6.279 -5.825 1.00 91.81 99 VAL A N 1
ATOM 843 C CA . VAL A 1 99 ? -2.916 -6.041 -4.936 1.00 91.81 99 VAL A CA 1
ATOM 844 C C . VAL A 1 99 ? -3.249 -4.994 -3.866 1.00 91.81 99 VAL A C 1
ATOM 846 O O . VAL A 1 99 ? -2.922 -5.207 -2.699 1.00 91.81 99 VAL A O 1
ATOM 849 N N . PHE A 1 100 ? -3.969 -3.919 -4.195 1.00 93.44 100 PHE A N 1
ATOM 850 C CA . PHE A 1 100 ? -4.386 -2.924 -3.200 1.00 93.44 100 PHE A CA 1
ATOM 851 C C . PHE A 1 100 ? -5.431 -3.441 -2.234 1.00 93.44 100 PHE A C 1
ATOM 853 O O . PHE A 1 100 ? -5.355 -3.111 -1.057 1.00 93.44 100 PHE A O 1
ATOM 860 N N . LEU A 1 101 ? -6.383 -4.257 -2.687 1.00 95.12 101 LEU A N 1
ATOM 861 C CA . LEU A 1 101 ? -7.350 -4.885 -1.786 1.00 95.12 101 LEU A CA 1
ATOM 862 C C . LEU A 1 101 ? -6.653 -5.828 -0.799 1.00 95.12 101 LEU A C 1
ATOM 864 O O . LEU A 1 101 ? -6.955 -5.799 0.397 1.00 95.12 101 LEU A O 1
ATOM 868 N N . ILE A 1 102 ? -5.678 -6.613 -1.273 1.00 95.75 102 ILE A N 1
ATOM 869 C CA . ILE A 1 102 ? -4.808 -7.413 -0.401 1.00 95.75 102 ILE A CA 1
ATOM 870 C C . ILE A 1 102 ? -4.040 -6.496 0.554 1.00 95.75 102 ILE A C 1
ATOM 872 O O . ILE A 1 1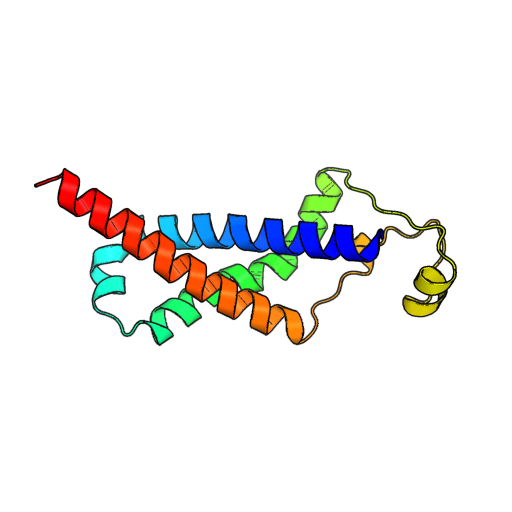02 ? -4.014 -6.755 1.756 1.00 95.75 102 ILE A O 1
ATOM 876 N N . GLY A 1 103 ? -3.469 -5.402 0.051 1.00 95.75 103 GLY A N 1
ATOM 877 C CA . GLY A 1 103 ? -2.783 -4.401 0.860 1.00 95.75 103 GLY A CA 1
ATOM 878 C C . GLY A 1 103 ? -3.686 -3.824 1.953 1.00 95.75 103 GLY A C 1
ATOM 879 O O . GLY A 1 103 ? -3.299 -3.823 3.115 1.00 95.75 103 GLY A O 1
ATOM 880 N N . GLY A 1 104 ? -4.923 -3.442 1.634 1.00 96.88 104 GLY A N 1
ATOM 881 C CA . GLY A 1 104 ? -5.903 -2.934 2.595 1.00 96.88 104 GLY A CA 1
ATOM 882 C C . GLY A 1 104 ? -6.302 -3.982 3.636 1.00 96.88 104 GLY A C 1
ATOM 883 O O . GLY A 1 104 ? -6.480 -3.658 4.815 1.00 96.88 104 GLY A O 1
ATOM 884 N N . TYR A 1 105 ? -6.383 -5.255 3.239 1.00 97.69 105 TYR A N 1
ATOM 885 C CA . TYR A 1 105 ? -6.562 -6.368 4.170 1.00 97.69 105 TYR A CA 1
ATOM 886 C C . TYR A 1 105 ? -5.364 -6.519 5.118 1.00 97.69 105 TYR A C 1
ATOM 888 O O . TYR A 1 105 ? -5.556 -6.623 6.334 1.00 97.69 105 TYR A O 1
ATOM 896 N N . ILE A 1 106 ? -4.138 -6.465 4.595 1.00 97.31 106 ILE A N 1
ATOM 897 C CA . ILE A 1 106 ? -2.904 -6.500 5.391 1.00 97.31 106 ILE A CA 1
ATOM 898 C C . ILE A 1 106 ? -2.862 -5.308 6.358 1.00 97.31 106 ILE A C 1
ATOM 900 O O . ILE A 1 106 ? -2.673 -5.512 7.560 1.00 97.31 106 ILE A O 1
ATOM 904 N N . SER A 1 107 ? -3.141 -4.089 5.884 1.00 97.69 107 SER A N 1
ATOM 905 C CA . SER A 1 107 ? -3.244 -2.877 6.706 1.00 97.69 107 SER A CA 1
ATOM 906 C C . SER A 1 107 ? -4.231 -3.047 7.854 1.00 97.69 107 SER A C 1
ATOM 908 O O . SER A 1 107 ? -3.914 -2.721 8.998 1.00 97.69 107 SER A O 1
ATOM 910 N N . TYR A 1 108 ? -5.421 -3.586 7.573 1.00 98.06 108 TYR A N 1
ATOM 911 C CA . TYR A 1 108 ? -6.433 -3.845 8.594 1.00 98.06 108 TYR A CA 1
ATOM 912 C C . TYR A 1 108 ? -5.925 -4.823 9.657 1.00 98.06 108 TYR A C 1
ATOM 914 O O . TYR A 1 108 ? -6.063 -4.563 10.855 1.00 98.06 108 TYR A O 1
ATOM 922 N N . ARG A 1 109 ? -5.330 -5.945 9.233 1.00 97.31 109 ARG A N 1
ATOM 923 C CA . ARG A 1 109 ? -4.834 -6.990 10.140 1.00 97.31 109 ARG A CA 1
ATOM 924 C C . ARG A 1 109 ? -3.716 -6.468 11.035 1.00 97.31 109 ARG A C 1
ATOM 926 O O . ARG A 1 109 ? -3.793 -6.649 12.250 1.00 97.31 109 ARG A O 1
ATOM 933 N N . ILE A 1 110 ? -2.722 -5.807 10.447 1.00 96.62 110 ILE A N 1
ATOM 934 C CA . ILE A 1 110 ? -1.568 -5.264 11.167 1.00 96.62 110 ILE A CA 1
ATOM 935 C C . ILE A 1 110 ? -2.008 -4.136 12.099 1.00 96.62 110 ILE A C 1
ATOM 937 O O . ILE A 1 110 ? -1.737 -4.203 13.295 1.00 96.62 110 ILE A O 1
ATOM 941 N N . GLY A 1 111 ? -2.745 -3.145 11.589 1.00 96.50 111 GLY A N 1
ATOM 942 C CA . GLY A 1 111 ? -3.197 -2.000 12.380 1.00 96.50 111 GLY A CA 1
ATOM 943 C C . GLY A 1 111 ? -4.047 -2.418 13.579 1.00 96.50 111 GLY A C 1
ATOM 944 O O . GLY A 1 111 ? -3.797 -1.981 14.704 1.00 96.50 111 GLY A O 1
ATOM 945 N N . LYS A 1 112 ? -4.997 -3.339 13.373 1.00 96.25 112 LYS A N 1
ATOM 946 C CA . LYS A 1 112 ? -5.820 -3.890 14.458 1.00 96.25 112 LYS A CA 1
ATOM 947 C C . LYS A 1 112 ? -4.981 -4.641 15.489 1.00 96.25 112 LYS A C 1
ATOM 949 O O . LYS A 1 112 ? -5.205 -4.460 16.684 1.00 96.25 112 LYS A O 1
ATOM 954 N N . TRP A 1 113 ? -4.048 -5.483 15.042 1.00 96.06 113 TRP A N 1
ATOM 955 C CA . TRP A 1 113 ? -3.181 -6.247 15.939 1.00 96.06 113 TRP A CA 1
ATOM 956 C C . TRP A 1 113 ? -2.303 -5.330 16.796 1.00 96.06 113 TRP A C 1
ATOM 958 O O . TRP A 1 113 ? -2.317 -5.465 18.019 1.00 96.06 113 TRP A O 1
ATOM 968 N N . VAL A 1 114 ? -1.617 -4.360 16.178 1.00 94.69 114 VAL A N 1
ATOM 969 C CA . VAL A 1 114 ? -0.784 -3.378 16.891 1.00 94.69 114 VAL A CA 1
ATOM 970 C C . VAL A 1 114 ? -1.622 -2.620 17.918 1.00 94.69 114 VAL A C 1
ATOM 972 O O . VAL A 1 114 ? -1.258 -2.570 19.087 1.00 94.69 114 VAL A O 1
ATOM 975 N N . TYR A 1 115 ? -2.781 -2.096 17.518 1.00 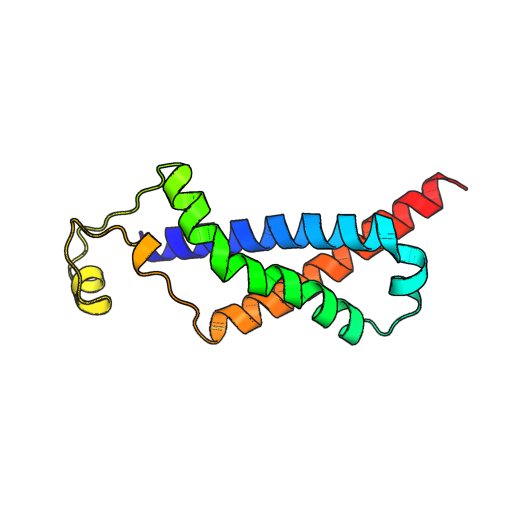95.81 115 TYR A N 1
ATOM 976 C CA . TYR A 1 115 ? -3.640 -1.319 18.409 1.00 95.81 115 TYR A CA 1
ATOM 977 C C . TYR A 1 115 ? -4.132 -2.112 19.625 1.00 95.81 115 TYR A C 1
ATOM 979 O O . TYR A 1 115 ? -4.075 -1.621 20.752 1.00 95.81 115 TYR A O 1
ATOM 987 N N . LEU A 1 116 ? -4.599 -3.347 19.416 1.00 94.19 116 LEU A N 1
ATOM 988 C CA . LEU A 1 116 ? -5.073 -4.198 20.510 1.00 94.19 116 LEU A CA 1
ATOM 989 C C . LEU A 1 116 ? -3.937 -4.598 21.457 1.00 94.19 116 LEU A C 1
ATOM 991 O O . LEU A 1 116 ? -4.148 -4.612 22.668 1.00 94.19 116 LEU A O 1
ATOM 995 N N . LYS A 1 117 ? -2.739 -4.865 20.922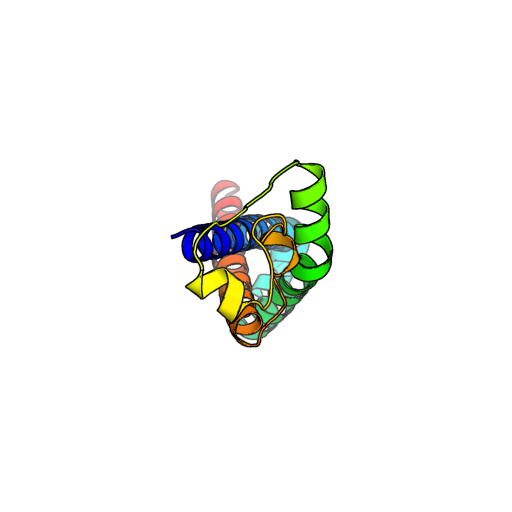 1.00 94.06 117 LYS A N 1
ATOM 996 C CA . LYS A 1 117 ? -1.546 -5.162 21.724 1.00 94.06 117 LYS A CA 1
ATOM 997 C C . LYS A 1 117 ? -1.100 -3.953 22.553 1.00 94.06 117 LYS A C 1
ATOM 999 O O . LYS A 1 117 ? -0.746 -4.096 23.718 1.00 94.06 117 LYS A O 1
ATOM 1004 N N . THR A 1 118 ? -1.160 -2.750 21.986 1.00 92.00 118 THR A N 1
ATOM 1005 C CA . THR A 1 118 ? -0.867 -1.518 22.730 1.00 92.00 118 THR A CA 1
ATOM 1006 C C . THR A 1 118 ? -1.870 -1.308 23.863 1.00 92.00 118 THR A C 1
ATOM 1008 O O . THR A 1 118 ? -1.466 -1.010 24.980 1.00 92.00 118 THR A O 1
ATOM 1011 N N . LEU A 1 119 ? -3.167 -1.527 23.620 1.00 88.62 119 LEU A N 1
ATOM 1012 C CA . LEU A 1 119 ? -4.185 -1.427 24.671 1.00 88.62 119 LEU A CA 1
ATOM 1013 C C . LEU A 1 119 ? -4.011 -2.463 25.788 1.00 88.62 119 LEU A C 1
ATOM 1015 O O . LEU A 1 119 ? -4.283 -2.138 26.941 1.00 88.62 119 LEU A O 1
ATOM 1019 N N . SER A 1 120 ? -3.596 -3.694 25.471 1.00 85.25 120 SER A N 1
ATOM 1020 C CA . SER A 1 120 ? -3.369 -4.721 26.496 1.00 85.25 120 SER A CA 1
ATOM 1021 C C . SER A 1 120 ? -2.173 -4.411 27.388 1.00 85.25 120 SER A C 1
ATOM 1023 O O . SER A 1 120 ? -2.206 -4.770 28.552 1.00 85.25 120 SER A O 1
ATOM 1025 N N . ASN A 1 121 ? -1.151 -3.730 26.864 1.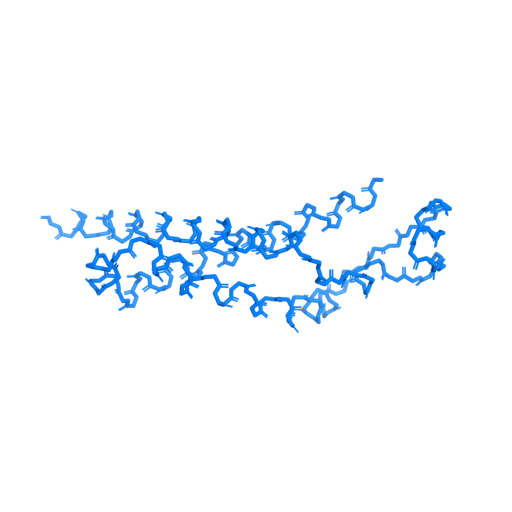00 81.62 121 ASN A N 1
ATOM 1026 C CA . ASN A 1 121 ? 0.044 -3.358 27.627 1.00 81.62 121 ASN A CA 1
ATOM 1027 C C . ASN A 1 121 ? -0.164 -2.141 28.550 1.00 81.62 121 ASN A C 1
ATOM 1029 O O . ASN A 1 121 ? 0.713 -1.834 29.347 1.00 81.62 121 ASN A O 1
ATOM 1033 N N . ILE A 1 122 ? -1.278 -1.417 28.399 1.00 76.06 122 ILE A N 1
ATOM 1034 C CA . ILE A 1 122 ? -1.634 -0.251 29.228 1.00 76.06 122 ILE A CA 1
ATOM 1035 C C . ILE A 1 122 ? -2.511 -0.667 30.430 1.00 76.06 122 ILE A C 1
ATOM 1037 O O . ILE A 1 122 ? -2.723 0.136 31.335 1.00 76.06 122 ILE A O 1
ATOM 1041 N N . LYS A 1 123 ? -3.030 -1.903 30.440 1.00 52.62 123 LYS A N 1
ATOM 1042 C CA . LYS A 1 123 ? -3.770 -2.481 31.572 1.00 52.62 123 LYS A CA 1
ATOM 1043 C C . LYS A 1 123 ? -2.826 -3.150 32.558 1.00 52.62 123 LYS A C 1
ATOM 1045 O O . LYS A 1 123 ? -3.145 -3.070 33.761 1.00 52.62 123 LYS A O 1
#

pLDDT: mean 88.31, std 8.01, range [52.62, 98.06]

Secondary structure (DSSP, 8-state):
-HHHHHHHHHHHHHHHHHHHHHHHHHHHHHHHHHTS-HHHHHHHHHHHHHHHHHHHHHHHHHTT-------HHHHHHHT--TTS-GGGG----HHHHHHHHHHHHHHHHHHHHHHHHHHHTT-

Radius of gyration: 17.9 Å; chains: 1; bounding box: 36×23×60 Å

Sequence (123 aa):
MDLIILYLFYIWIVLIHAFFIGVSAFSIWGKTLIKKTAWKVILLLTIPLVFLEFYWIPFVKILGFQLYTDNPELLVYFNTDSQTNLVDLFKLRWLHLFVFLIGGYISYRIGKWVYLKTLSNIK